Protein AF-A0A0S8F5Z4-F1 (afdb_monomer_lite)

Secondary structure (DSSP, 8-state):
--HHHHHHHHTT--TTS-HHHHHHHHHHHHHHHHS---HHHHHHHHHHHHHHHHHHHHHHHHHHHHHHHHHHHTTPPPPTT----

Sequence (85 aa):
MPEATITAIHEKHSRGIPADDAQIVDFTRDLVRKHRVSAASMSALQQRFGDEQFIELTGTIGYYSMLAMTVNACELEASPGADPL

Structure (mmCIF, N/CA/C/O backbone):
data_AF-A0A0S8F5Z4-F1
#
_entry.id   AF-A0A0S8F5Z4-F1
#
loop_
_atom_site.group_PDB
_atom_site.id
_atom_site.type_symbol
_atom_site.label_atom_id
_atom_site.label_alt_id
_atom_site.label_comp_id
_atom_site.label_asym_id
_atom_site.label_entity_id
_atom_site.label_seq_id
_atom_site.pdbx_PDB_ins_code
_atom_site.Cartn_x
_atom_site.Cartn_y
_atom_site.Cartn_z
_atom_site.occupancy
_atom_site.B_iso_or_equiv
_atom_site.auth_seq_id
_atom_site.auth_comp_id
_atom_site.auth_asym_id
_atom_site.auth_atom_id
_atom_site.pdbx_PDB_model_num
ATOM 1 N N . MET A 1 1 ? 0.625 -15.071 2.867 1.00 62.34 1 MET A N 1
ATOM 2 C CA . MET A 1 1 ? -0.603 -14.503 2.273 1.00 62.34 1 MET A CA 1
ATOM 3 C C . MET A 1 1 ? -1.206 -15.538 1.339 1.00 62.34 1 MET A C 1
ATOM 5 O O . MET A 1 1 ? -0.426 -16.184 0.647 1.00 62.34 1 MET A O 1
ATOM 9 N N . PRO A 1 2 ? -2.530 -15.751 1.346 1.00 79.44 2 PRO A N 1
ATOM 10 C CA . PRO A 1 2 ? -3.186 -16.674 0.420 1.00 79.44 2 PRO A CA 1
ATOM 11 C C . PRO A 1 2 ? -3.048 -16.212 -1.037 1.00 79.44 2 PRO A C 1
ATOM 13 O O . PRO A 1 2 ? -3.147 -15.018 -1.314 1.00 79.44 2 PRO A O 1
ATOM 16 N N . GLU A 1 3 ? -2.889 -17.149 -1.971 1.00 80.75 3 GLU A N 1
ATOM 17 C CA . GLU A 1 3 ? -2.824 -16.865 -3.416 1.00 80.75 3 GLU A CA 1
ATOM 18 C C . GLU A 1 3 ? -4.085 -16.142 -3.914 1.00 80.75 3 GLU A C 1
ATOM 20 O O . GLU A 1 3 ? -3.997 -15.166 -4.650 1.00 80.75 3 GLU A O 1
ATOM 25 N N . ALA A 1 4 ? -5.254 -16.511 -3.381 1.00 81.88 4 ALA A N 1
ATOM 26 C CA . ALA A 1 4 ? -6.522 -15.845 -3.670 1.00 81.88 4 ALA A CA 1
ATOM 27 C C . ALA A 1 4 ? -6.514 -14.335 -3.354 1.00 81.88 4 ALA A C 1
ATOM 29 O O . ALA A 1 4 ? -7.157 -13.558 -4.059 1.00 81.88 4 ALA A O 1
ATOM 30 N N . THR A 1 5 ? -5.774 -13.896 -2.328 1.00 82.19 5 THR A N 1
ATOM 31 C CA . THR A 1 5 ? -5.631 -12.466 -2.009 1.00 82.19 5 THR A CA 1
ATOM 32 C C . THR A 1 5 ? -4.794 -11.755 -3.070 1.00 82.19 5 THR A C 1
ATOM 34 O O . THR A 1 5 ? -5.144 -10.651 -3.486 1.00 82.19 5 THR A O 1
ATOM 37 N N . ILE A 1 6 ? -3.723 -12.395 -3.549 1.00 83.94 6 ILE A N 1
ATOM 38 C CA . ILE A 1 6 ? -2.871 -11.867 -4.624 1.00 83.94 6 ILE A CA 1
ATOM 39 C C . ILE A 1 6 ? -3.699 -11.716 -5.905 1.00 83.94 6 ILE A C 1
ATOM 41 O O . ILE A 1 6 ? -3.734 -10.629 -6.485 1.00 83.94 6 ILE A O 1
ATOM 45 N N . THR A 1 7 ? -4.442 -12.759 -6.286 1.00 85.00 7 THR A N 1
ATOM 46 C CA . THR A 1 7 ? -5.339 -12.738 -7.451 1.00 85.00 7 THR A CA 1
ATOM 47 C C . THR A 1 7 ? -6.400 -11.644 -7.329 1.00 85.00 7 THR A C 1
ATOM 49 O O . THR A 1 7 ? -6.599 -10.872 -8.263 1.00 85.00 7 THR A O 1
ATOM 52 N N . ALA A 1 8 ? -7.041 -11.497 -6.167 1.00 85.12 8 ALA A N 1
ATOM 53 C CA . ALA A 1 8 ? -8.060 -10.468 -5.962 1.00 85.12 8 ALA A CA 1
ATOM 54 C C . ALA A 1 8 ? -7.495 -9.039 -6.079 1.00 85.12 8 ALA A C 1
ATOM 56 O O . ALA A 1 8 ? -8.138 -8.151 -6.654 1.00 85.12 8 ALA A O 1
ATOM 57 N N . ILE A 1 9 ? -6.284 -8.802 -5.558 1.00 85.75 9 ILE A N 1
ATOM 58 C CA . ILE A 1 9 ? -5.590 -7.515 -5.702 1.00 85.75 9 ILE A CA 1
ATOM 59 C C . ILE A 1 9 ? -5.279 -7.244 -7.177 1.00 85.75 9 ILE A C 1
ATOM 61 O O . ILE A 1 9 ? -5.569 -6.136 -7.645 1.00 85.75 9 ILE A O 1
ATOM 65 N N . HIS A 1 10 ? -4.759 -8.248 -7.890 1.00 83.00 10 HIS A N 1
ATOM 66 C CA . HIS A 1 10 ? -4.460 -8.195 -9.322 1.00 83.00 10 HIS A CA 1
ATOM 67 C C . HIS A 1 10 ? -5.703 -7.843 -10.155 1.00 83.00 10 HIS A C 1
ATOM 69 O O . HIS A 1 10 ? -5.693 -6.874 -10.913 1.00 83.00 10 HIS A O 1
ATOM 75 N N . GLU A 1 11 ? -6.823 -8.527 -9.916 1.00 85.88 11 GLU A N 1
ATOM 76 C CA . GLU A 1 11 ? -8.111 -8.271 -10.578 1.00 85.88 11 GLU A CA 1
ATOM 77 C C . GLU A 1 11 ? -8.814 -6.988 -10.096 1.00 85.88 11 GLU A C 1
ATOM 79 O O . GLU A 1 11 ? -9.940 -6.682 -10.496 1.00 85.88 11 GLU A O 1
ATOM 84 N N . LYS A 1 12 ? -8.157 -6.197 -9.239 1.00 83.94 12 LYS A N 1
ATOM 85 C CA . LYS A 1 12 ? -8.647 -4.910 -8.726 1.00 83.94 12 LYS A CA 1
ATOM 86 C C . LYS A 1 12 ? -9.982 -5.021 -7.974 1.00 83.94 12 LYS A C 1
ATOM 88 O O . LYS A 1 12 ? -10.727 -4.041 -7.923 1.00 83.94 12 LYS A O 1
ATOM 93 N N . HIS A 1 13 ? -10.257 -6.156 -7.327 1.00 82.12 13 HIS A N 1
ATOM 94 C CA . HIS A 1 13 ? -11.419 -6.343 -6.451 1.00 82.12 13 HIS A CA 1
ATOM 95 C C . HIS A 1 13 ? -11.012 -6.697 -5.012 1.00 82.12 13 HIS A C 1
ATOM 97 O O . HIS A 1 13 ? -9.832 -6.804 -4.692 1.00 82.12 13 HIS A O 1
ATOM 103 N N . SER A 1 14 ? -11.988 -6.808 -4.108 1.00 78.88 14 SER A N 1
ATOM 104 C CA . SER A 1 14 ? -11.786 -7.233 -2.708 1.00 78.88 14 SER A CA 1
ATOM 105 C C . SER A 1 14 ? -12.649 -8.433 -2.301 1.00 78.88 14 SER A C 1
ATOM 107 O O . SER A 1 14 ? -12.557 -8.916 -1.177 1.00 78.88 14 SER A O 1
ATOM 109 N N . ARG A 1 15 ? -13.460 -8.974 -3.224 1.00 82.25 15 ARG A N 1
ATOM 110 C CA . ARG A 1 15 ? -14.225 -10.213 -3.000 1.00 82.25 15 ARG A CA 1
ATOM 111 C C . ARG A 1 15 ? -13.294 -11.356 -2.585 1.00 82.25 15 ARG A C 1
ATOM 113 O O . ARG A 1 15 ? -12.295 -11.592 -3.253 1.00 82.25 15 ARG A O 1
ATOM 120 N N . GLY A 1 16 ? -13.645 -12.055 -1.507 1.00 83.19 16 GLY A N 1
ATOM 121 C CA . GLY A 1 16 ? -12.879 -13.198 -0.995 1.00 83.19 16 GLY A CA 1
ATOM 122 C C . GLY A 1 16 ? -11.613 -12.835 -0.211 1.00 83.19 16 GLY A C 1
ATOM 123 O O . GLY A 1 16 ? -10.997 -13.733 0.355 1.00 83.19 16 GLY A O 1
ATOM 124 N N . ILE A 1 17 ? -11.246 -11.551 -0.130 1.00 87.31 17 ILE A N 1
ATOM 125 C CA . ILE A 1 17 ? -10.163 -11.093 0.743 1.00 87.31 17 ILE A CA 1
ATOM 126 C C . ILE A 1 17 ? -10.691 -11.068 2.191 1.00 87.31 17 ILE A C 1
ATOM 128 O O . ILE A 1 17 ? -11.779 -10.525 2.418 1.00 87.31 17 ILE A O 1
ATOM 132 N N . PRO A 1 18 ? -9.964 -11.632 3.178 1.00 89.44 18 PRO A N 1
ATOM 133 C CA . PRO A 1 18 ? -10.312 -11.487 4.591 1.00 89.44 18 PRO A CA 1
ATOM 134 C C . PRO A 1 18 ? -10.515 -10.014 4.964 1.00 89.44 18 PRO A C 1
ATOM 136 O O . PRO A 1 18 ? -9.782 -9.156 4.480 1.00 89.44 18 PRO A O 1
ATOM 139 N N . ALA A 1 19 ? -11.486 -9.708 5.830 1.00 87.25 19 ALA A N 1
ATOM 140 C CA . ALA A 1 19 ? -11.847 -8.321 6.163 1.00 87.25 19 ALA A CA 1
ATOM 141 C C . ALA A 1 19 ? -10.635 -7.477 6.604 1.00 87.25 19 ALA A C 1
ATOM 143 O O . ALA A 1 19 ? -10.464 -6.335 6.180 1.00 87.25 19 ALA A O 1
ATOM 144 N N . ASP A 1 20 ? -9.757 -8.098 7.384 1.00 87.25 20 ASP A N 1
ATOM 145 C CA . ASP A 1 20 ? -8.489 -7.551 7.843 1.00 87.25 20 ASP A CA 1
ATOM 146 C C . ASP A 1 20 ? -7.557 -7.131 6.693 1.00 87.25 20 ASP A C 1
ATOM 148 O O . ASP A 1 20 ? -7.005 -6.029 6.704 1.00 87.25 20 ASP A O 1
ATOM 152 N N . ASP A 1 21 ? -7.385 -7.976 5.683 1.00 89.19 21 ASP A N 1
ATOM 153 C CA . ASP A 1 21 ? -6.535 -7.671 4.528 1.00 89.19 21 ASP A CA 1
ATOM 154 C C . ASP A 1 21 ? -7.221 -6.650 3.606 1.00 89.19 21 ASP A C 1
ATOM 156 O O . ASP A 1 21 ? -6.577 -5.740 3.079 1.00 89.19 21 ASP A O 1
ATOM 160 N N . ALA A 1 22 ? -8.547 -6.746 3.458 1.00 89.19 22 ALA A N 1
ATOM 161 C CA . ALA A 1 22 ? -9.340 -5.832 2.642 1.00 89.19 22 ALA A CA 1
ATOM 162 C C . ALA A 1 22 ? -9.220 -4.384 3.141 1.00 89.19 22 ALA A C 1
ATOM 164 O O . ALA A 1 22 ? -9.062 -3.472 2.333 1.00 89.19 22 ALA A O 1
ATOM 165 N N . GLN A 1 23 ? -9.192 -4.177 4.462 1.00 91.06 23 GLN A N 1
ATOM 166 C CA . GLN A 1 23 ? -9.007 -2.855 5.061 1.00 91.06 23 GLN A CA 1
ATOM 167 C C . GLN A 1 23 ? -7.672 -2.200 4.651 1.00 91.06 23 GLN A C 1
ATOM 169 O O . GLN A 1 23 ? -7.641 -1.004 4.356 1.00 91.06 23 GLN A O 1
ATOM 174 N N . ILE A 1 24 ? -6.575 -2.967 4.595 1.00 93.00 24 ILE A N 1
ATOM 175 C CA . ILE A 1 24 ? -5.255 -2.470 4.158 1.00 93.00 24 ILE A CA 1
ATOM 176 C C . ILE A 1 24 ? -5.271 -2.163 2.656 1.00 93.00 24 ILE A C 1
ATOM 178 O O . ILE A 1 24 ? -4.769 -1.122 2.218 1.00 93.00 24 ILE A 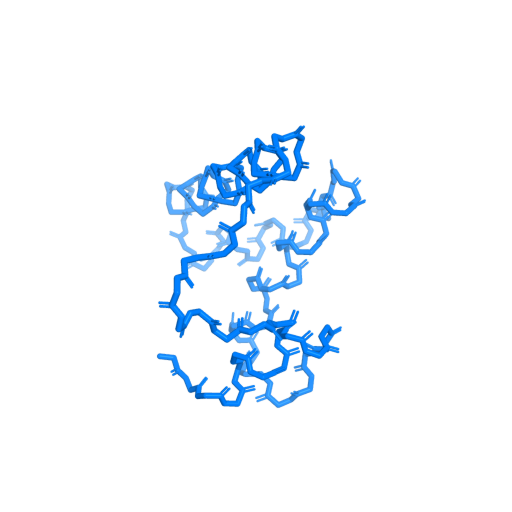O 1
ATOM 182 N N . VAL A 1 25 ? -5.857 -3.061 1.860 1.00 91.50 25 VAL A N 1
ATOM 183 C CA . VAL A 1 25 ? -5.950 -2.924 0.401 1.00 91.50 25 VAL A CA 1
ATOM 184 C C . VAL A 1 25 ? -6.765 -1.689 0.017 1.00 91.50 25 VAL A C 1
ATOM 186 O O . VAL A 1 25 ? -6.338 -0.916 -0.844 1.00 91.50 25 VAL A O 1
ATOM 189 N N . ASP A 1 26 ? -7.909 -1.470 0.660 1.00 91.44 26 ASP A N 1
ATOM 190 C CA . ASP A 1 26 ? -8.789 -0.341 0.361 1.00 91.44 26 ASP A CA 1
ATOM 191 C C . ASP A 1 26 ? -8.168 0.988 0.803 1.00 91.44 26 ASP A C 1
ATOM 193 O O . ASP A 1 26 ? -8.169 1.942 0.023 1.00 91.44 26 ASP A O 1
ATOM 197 N N . PHE A 1 27 ? -7.527 1.033 1.977 1.00 94.81 27 PHE A N 1
ATOM 198 C CA . PHE A 1 27 ? -6.739 2.196 2.397 1.00 94.81 27 PHE A CA 1
ATOM 199 C C . PHE A 1 27 ? -5.632 2.533 1.392 1.00 94.81 27 PHE A C 1
ATOM 201 O O . PHE A 1 27 ? -5.490 3.688 0.990 1.00 94.81 27 PHE A O 1
ATOM 208 N N . THR A 1 28 ? -4.882 1.523 0.940 1.00 95.06 28 THR A N 1
ATOM 209 C CA . THR A 1 28 ? -3.810 1.694 -0.051 1.00 95.06 28 THR A CA 1
ATOM 210 C C . THR A 1 28 ? -4.361 2.240 -1.367 1.00 95.06 28 THR A C 1
ATOM 212 O O . THR A 1 28 ? -3.811 3.187 -1.931 1.00 95.06 28 THR A O 1
ATOM 215 N N . ARG A 1 29 ? -5.478 1.684 -1.855 1.00 92.31 29 ARG A N 1
ATOM 216 C CA . ARG A 1 29 ? -6.141 2.138 -3.088 1.00 92.31 29 ARG A CA 1
ATOM 217 C C . ARG A 1 29 ? -6.626 3.579 -2.971 1.00 92.31 29 ARG A C 1
ATOM 219 O O . ARG A 1 29 ? -6.428 4.347 -3.912 1.00 92.31 29 ARG A O 1
ATOM 226 N N . ASP A 1 30 ? -7.238 3.944 -1.851 1.00 94.19 30 ASP A N 1
ATOM 227 C CA . ASP A 1 30 ? -7.706 5.307 -1.605 1.00 94.19 30 ASP A CA 1
ATOM 228 C C . ASP A 1 30 ? -6.537 6.292 -1.540 1.00 94.19 30 ASP A C 1
ATOM 230 O O . ASP A 1 30 ? -6.557 7.314 -2.230 1.00 94.19 30 ASP A O 1
ATOM 234 N N . LEU A 1 31 ? -5.479 5.954 -0.803 1.00 95.81 31 LEU A N 1
ATOM 235 C CA . LEU A 1 31 ? -4.300 6.803 -0.690 1.00 95.81 31 LEU A CA 1
ATOM 236 C C . LEU A 1 31 ? -3.618 7.022 -2.047 1.00 95.81 31 LEU A C 1
ATOM 238 O O . LEU A 1 31 ? -3.349 8.163 -2.414 1.00 95.81 31 LEU A O 1
ATOM 242 N N . VAL A 1 32 ? -3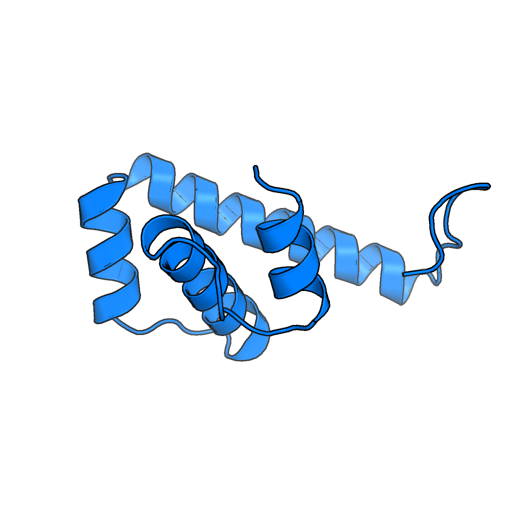.379 5.957 -2.816 1.00 94.50 32 VAL A N 1
ATOM 243 C CA . VAL A 1 32 ? -2.665 6.049 -4.101 1.00 94.50 32 VAL A CA 1
ATOM 244 C C . VAL A 1 32 ? -3.512 6.721 -5.182 1.00 94.50 32 VAL A C 1
ATOM 246 O O . VAL A 1 32 ? -2.990 7.525 -5.949 1.00 94.50 32 VAL A O 1
ATOM 249 N N . ARG A 1 33 ? -4.815 6.416 -5.269 1.00 91.56 33 ARG A N 1
ATOM 250 C CA . ARG A 1 33 ? -5.669 6.902 -6.373 1.00 91.56 33 ARG A CA 1
ATOM 251 C C . ARG A 1 33 ? -6.334 8.241 -6.095 1.00 91.56 33 ARG A C 1
ATOM 253 O O . ARG A 1 33 ? -6.586 8.994 -7.030 1.00 91.56 33 ARG A O 1
ATOM 260 N N . LYS A 1 34 ? -6.697 8.507 -4.839 1.00 94.50 34 LYS A N 1
ATOM 261 C CA . LYS A 1 34 ? -7.429 9.720 -4.444 1.00 94.50 34 LYS A CA 1
ATOM 262 C C . LYS A 1 34 ? -6.539 10.719 -3.711 1.00 94.50 34 LYS A C 1
ATOM 264 O O . LYS A 1 34 ? -7.003 11.818 -3.419 1.00 94.50 34 LYS A O 1
ATOM 269 N N . HIS A 1 35 ? -5.302 10.341 -3.373 1.00 92.50 35 HIS A N 1
ATOM 270 C CA . HIS A 1 35 ? -4.374 11.144 -2.565 1.00 92.50 35 HIS A CA 1
ATOM 271 C C . HIS A 1 35 ? -4.951 11.560 -1.202 1.00 92.50 35 HIS A C 1
ATOM 273 O O . HIS A 1 35 ? -4.498 12.521 -0.581 1.00 92.50 35 HIS A O 1
ATOM 279 N N . ARG A 1 36 ? -5.991 10.857 -0.740 1.00 91.88 36 ARG A N 1
ATOM 280 C CA . ARG A 1 36 ? -6.698 11.134 0.505 1.00 91.88 36 ARG A CA 1
ATOM 281 C C . ARG A 1 36 ? -7.408 9.875 0.978 1.00 91.88 36 ARG A C 1
ATOM 283 O O . ARG A 1 36 ? -7.987 9.143 0.183 1.00 91.88 36 ARG A O 1
ATOM 290 N N . VAL A 1 37 ? -7.421 9.695 2.289 1.00 93.75 37 VAL A N 1
ATOM 291 C CA . VAL A 1 37 ? -8.140 8.630 2.990 1.00 93.75 37 VAL A CA 1
ATOM 292 C C . VAL A 1 37 ? -9.179 9.244 3.922 1.00 93.75 37 VAL A C 1
ATOM 294 O O . VAL A 1 37 ? -9.035 10.387 4.365 1.00 93.75 37 VAL A O 1
ATOM 297 N N . SER A 1 38 ? -10.259 8.515 4.198 1.00 93.94 38 SER A N 1
ATOM 298 C CA . SER A 1 38 ? -11.269 8.976 5.151 1.00 93.94 38 SER A CA 1
ATOM 299 C C . SER A 1 38 ? -10.738 8.899 6.585 1.00 93.94 38 SER A C 1
ATOM 301 O O . SER A 1 38 ? -9.957 8.007 6.923 1.00 93.94 38 SER A O 1
ATOM 303 N N . ALA A 1 39 ? -11.212 9.794 7.456 1.00 94.62 39 ALA A N 1
ATOM 304 C CA . ALA A 1 39 ? -10.871 9.754 8.880 1.00 94.62 39 ALA A CA 1
ATOM 305 C C . ALA A 1 39 ? -11.267 8.415 9.530 1.00 94.62 39 ALA A C 1
ATOM 307 O O . ALA A 1 39 ? -10.547 7.908 10.382 1.00 94.62 39 ALA A O 1
ATOM 308 N N . ALA A 1 40 ? -12.372 7.809 9.078 1.00 94.44 40 ALA A N 1
ATOM 309 C CA . ALA A 1 40 ? -12.805 6.491 9.532 1.00 94.44 40 ALA A CA 1
ATOM 310 C C . ALA A 1 40 ? -11.796 5.391 9.161 1.00 94.44 40 ALA A C 1
ATOM 312 O O . ALA A 1 40 ? -11.434 4.587 10.015 1.00 94.44 40 ALA A O 1
ATOM 313 N N . SER A 1 41 ? -11.294 5.380 7.920 1.00 93.06 41 SER A N 1
ATOM 314 C CA . SER A 1 41 ? -10.298 4.393 7.478 1.00 93.06 41 SER A CA 1
ATOM 315 C C . SER A 1 41 ? -8.963 4.560 8.202 1.00 93.06 41 SER A C 1
ATOM 317 O O . SER A 1 41 ? -8.345 3.563 8.570 1.00 93.06 41 SER A O 1
ATOM 319 N N . MET A 1 42 ? -8.531 5.806 8.415 1.00 93.50 42 MET A N 1
ATOM 320 C CA . MET A 1 42 ? -7.319 6.121 9.171 1.00 93.50 42 MET A CA 1
ATOM 321 C C . MET A 1 42 ? -7.450 5.662 10.627 1.00 93.50 42 MET A C 1
ATOM 323 O O . MET A 1 42 ? -6.621 4.891 11.102 1.00 93.50 42 MET A O 1
ATOM 327 N N . SER A 1 43 ? -8.531 6.057 11.307 1.00 95.44 43 SER A N 1
ATOM 328 C CA . SER A 1 43 ? -8.770 5.695 12.706 1.00 95.44 43 SER A CA 1
ATOM 329 C C . SER A 1 43 ? -8.863 4.181 12.900 1.00 95.44 43 SER A C 1
ATOM 331 O O . SER A 1 43 ? -8.267 3.652 13.834 1.00 95.44 43 SER A O 1
ATOM 333 N N . ALA A 1 44 ? -9.534 3.466 11.992 1.00 94.00 44 ALA A N 1
ATOM 334 C CA . ALA A 1 44 ? -9.640 2.013 12.063 1.00 94.00 44 ALA A CA 1
ATOM 335 C C . ALA A 1 44 ? -8.275 1.310 11.926 1.00 94.00 44 ALA A C 1
ATOM 337 O O . ALA A 1 44 ? -8.048 0.286 12.567 1.00 94.00 44 ALA A O 1
ATOM 338 N N . LEU A 1 45 ? -7.357 1.838 11.106 1.00 95.50 45 LEU A N 1
ATOM 339 C CA . LEU A 1 45 ? -6.006 1.277 10.975 1.00 95.50 45 LEU A CA 1
ATOM 340 C C . LEU A 1 45 ? -5.111 1.641 12.161 1.00 95.50 45 LEU A C 1
ATOM 342 O O . LEU A 1 45 ? -4.399 0.773 12.657 1.00 95.50 45 LEU A O 1
ATOM 346 N N . GLN A 1 46 ? -5.188 2.876 12.658 1.00 96.00 46 GLN A N 1
ATOM 347 C CA . GLN A 1 46 ? -4.465 3.288 13.865 1.00 96.00 46 GLN A CA 1
ATOM 348 C C . GLN A 1 46 ? -4.906 2.489 15.095 1.00 96.00 46 GLN A C 1
ATOM 350 O O . GLN A 1 46 ? -4.066 2.068 15.879 1.00 96.00 46 GLN A O 1
ATOM 355 N N . GLN A 1 47 ? -6.205 2.217 15.256 1.00 96.06 47 GLN A N 1
ATOM 356 C CA . GLN A 1 47 ? -6.700 1.374 16.352 1.00 96.06 47 GLN A CA 1
ATOM 357 C C . GLN A 1 47 ? -6.176 -0.062 16.269 1.00 96.06 47 GLN A C 1
ATOM 359 O O . GLN A 1 47 ? -5.967 -0.698 17.299 1.00 96.06 47 GLN A O 1
ATOM 364 N N . ARG A 1 48 ? -5.974 -0.576 15.052 1.00 95.06 48 ARG A N 1
ATOM 365 C CA . ARG A 1 48 ? -5.522 -1.949 14.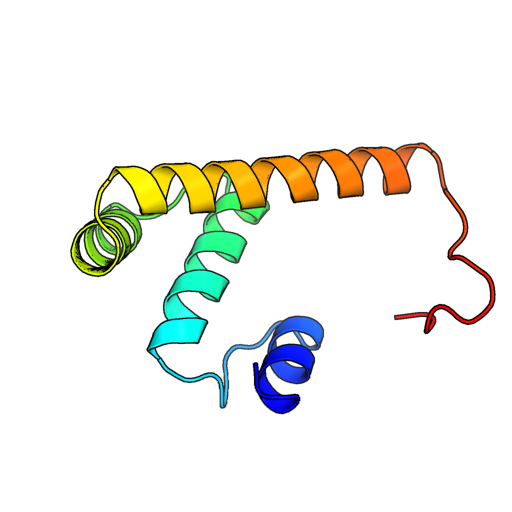826 1.00 95.06 48 ARG A CA 1
ATOM 366 C C . ARG A 1 48 ? -4.010 -2.118 14.978 1.00 95.06 48 ARG A C 1
ATOM 368 O O . ARG A 1 48 ? -3.579 -3.130 15.518 1.00 95.06 48 ARG A O 1
ATOM 375 N N . PHE A 1 49 ? -3.228 -1.164 14.480 1.00 94.62 49 PHE A N 1
ATOM 376 C CA . PHE A 1 49 ? -1.768 -1.281 14.370 1.00 94.62 49 PHE A CA 1
ATOM 377 C C . PHE A 1 49 ? -0.996 -0.358 15.322 1.00 94.62 49 PHE A C 1
ATOM 379 O O . PHE A 1 49 ? 0.188 -0.563 15.571 1.00 94.62 49 PHE A O 1
ATOM 386 N N . GLY A 1 50 ? -1.652 0.654 15.885 1.00 97.12 50 GLY A N 1
ATOM 387 C CA . GLY A 1 50 ? -0.975 1.760 16.552 1.00 97.12 50 GLY A CA 1
ATOM 388 C C . GLY A 1 50 ? -0.355 2.746 15.558 1.00 97.12 50 GLY A C 1
ATOM 389 O O . GLY A 1 50 ? -0.301 2.511 14.348 1.00 97.12 50 GLY A O 1
ATOM 390 N N . ASP A 1 51 ? 0.106 3.880 16.081 1.00 96.56 51 ASP A N 1
ATOM 391 C CA . ASP A 1 51 ? 0.581 4.993 15.253 1.00 96.56 51 ASP A CA 1
ATOM 392 C C . ASP A 1 51 ? 1.880 4.672 14.504 1.00 96.56 51 ASP A C 1
ATOM 394 O O . ASP A 1 51 ? 2.020 5.035 13.339 1.00 96.56 51 ASP A O 1
ATOM 398 N N . GLU A 1 52 ? 2.814 3.959 15.137 1.00 97.25 52 GLU A N 1
ATOM 399 C CA . GLU A 1 52 ? 4.114 3.626 14.541 1.00 97.25 52 GLU A CA 1
ATOM 400 C C . GLU A 1 52 ? 3.956 2.733 13.303 1.00 97.25 52 GLU A C 1
ATOM 402 O O . GLU A 1 52 ? 4.367 3.110 12.206 1.00 97.25 52 GLU A O 1
ATOM 407 N N . GLN A 1 53 ? 3.255 1.606 13.434 1.00 96.56 53 GLN A N 1
ATOM 408 C CA . GLN A 1 53 ? 3.005 0.695 12.312 1.00 96.56 53 GLN A CA 1
ATOM 409 C C . GLN A 1 53 ? 2.103 1.320 11.240 1.00 96.56 53 GLN A C 1
ATOM 411 O O . GLN A 1 53 ? 2.251 1.026 10.054 1.00 96.56 53 GLN A O 1
ATOM 416 N N . PHE A 1 54 ? 1.185 2.216 11.617 1.00 96.25 54 PHE A N 1
ATOM 417 C CA . PHE A 1 54 ? 0.409 2.987 10.645 1.00 96.25 54 PHE A CA 1
ATOM 418 C C . PHE A 1 54 ? 1.305 3.903 9.789 1.00 96.25 54 PHE A C 1
ATOM 420 O O . PHE A 1 54 ? 1.127 3.988 8.565 1.00 96.25 54 PHE A O 1
ATOM 427 N N . ILE A 1 55 ? 2.287 4.564 10.410 1.00 96.56 55 ILE A N 1
ATOM 428 C CA . ILE A 1 55 ? 3.284 5.382 9.708 1.00 96.56 55 ILE A CA 1
ATOM 429 C C . ILE A 1 55 ? 4.153 4.501 8.804 1.00 96.56 55 ILE A C 1
ATOM 431 O O . ILE A 1 55 ? 4.338 4.845 7.635 1.00 96.56 55 ILE A O 1
ATOM 435 N N . GLU A 1 56 ? 4.626 3.352 9.290 1.00 97.62 56 GLU A N 1
ATOM 436 C CA . GLU A 1 56 ? 5.415 2.401 8.493 1.00 97.62 56 GLU A CA 1
ATOM 437 C C . GLU A 1 56 ? 4.646 1.879 7.273 1.00 97.62 56 GLU A C 1
ATOM 439 O O . GLU A 1 56 ? 5.187 1.851 6.162 1.00 97.62 56 GLU A O 1
ATOM 444 N N . LEU A 1 57 ? 3.368 1.524 7.441 1.00 96.12 57 LEU A N 1
ATOM 445 C CA . LEU A 1 57 ? 2.494 1.112 6.342 1.00 96.12 57 LEU A CA 1
ATOM 446 C C . LEU A 1 57 ? 2.380 2.225 5.293 1.00 96.12 57 LEU A C 1
ATOM 448 O O . LEU A 1 57 ? 2.572 1.988 4.100 1.00 96.12 57 LEU A O 1
ATOM 452 N N . THR A 1 58 ? 2.109 3.452 5.738 1.00 96.06 58 THR A N 1
ATOM 453 C CA . THR A 1 58 ? 1.974 4.618 4.854 1.00 96.06 58 THR A CA 1
ATOM 454 C C . THR A 1 58 ? 3.279 4.909 4.104 1.00 96.06 58 THR A C 1
ATOM 456 O O . THR A 1 58 ? 3.261 5.140 2.892 1.00 96.06 58 THR A O 1
ATOM 459 N N . GLY A 1 59 ? 4.420 4.842 4.795 1.00 97.19 59 GLY A N 1
ATOM 460 C CA . GLY A 1 59 ? 5.747 5.003 4.201 1.00 97.19 59 GLY A CA 1
ATOM 461 C C . GLY A 1 59 ? 6.057 3.919 3.168 1.00 97.19 59 GLY A C 1
ATOM 462 O O . GLY A 1 59 ? 6.538 4.225 2.077 1.00 97.19 59 GLY A O 1
ATOM 463 N N . THR A 1 60 ? 5.701 2.669 3.465 1.00 97.62 60 THR A N 1
ATOM 464 C CA . THR A 1 60 ? 5.870 1.528 2.554 1.00 97.62 60 THR A CA 1
ATOM 465 C C . THR A 1 60 ? 5.064 1.715 1.267 1.00 97.62 60 THR A C 1
ATOM 467 O O . THR A 1 60 ? 5.595 1.525 0.171 1.00 97.62 60 THR A O 1
ATOM 470 N N . ILE A 1 61 ? 3.806 2.158 1.372 1.00 97.00 61 ILE A N 1
ATOM 471 C CA . ILE A 1 61 ? 2.965 2.484 0.207 1.00 97.00 61 ILE A CA 1
ATOM 472 C C . ILE A 1 61 ? 3.624 3.579 -0.644 1.00 97.00 61 ILE A C 1
ATOM 474 O O . ILE A 1 61 ? 3.695 3.457 -1.871 1.00 97.00 61 ILE A O 1
ATOM 478 N N . GLY A 1 62 ? 4.135 4.635 -0.005 1.00 96.50 62 GLY A N 1
ATOM 479 C CA . GLY A 1 62 ? 4.832 5.727 -0.685 1.00 96.50 62 GLY A CA 1
ATOM 480 C C . GLY A 1 62 ? 6.096 5.263 -1.412 1.00 96.50 62 GLY A C 1
ATOM 481 O O . GLY A 1 62 ? 6.294 5.604 -2.578 1.00 96.50 62 GLY A O 1
ATOM 482 N N . TYR A 1 63 ? 6.910 4.431 -0.762 1.00 97.69 63 TYR A N 1
ATOM 483 C CA . TYR A 1 63 ? 8.135 3.875 -1.335 1.00 97.69 63 TYR A CA 1
ATOM 484 C C . TYR A 1 63 ? 7.865 3.075 -2.617 1.00 97.69 63 TYR A C 1
ATOM 486 O O . TYR A 1 63 ? 8.472 3.351 -3.654 1.00 97.69 63 TYR A O 1
ATOM 494 N N . TYR A 1 64 ? 6.906 2.145 -2.591 1.00 96.19 64 TYR A N 1
ATOM 495 C CA . TYR A 1 64 ? 6.558 1.370 -3.787 1.00 96.19 64 TYR A CA 1
ATOM 496 C C . TYR A 1 64 ? 5.880 2.217 -4.867 1.00 96.19 64 TYR A C 1
ATOM 498 O O . TYR A 1 64 ? 6.095 1.971 -6.052 1.00 96.19 64 TYR A O 1
ATOM 506 N N . SER A 1 65 ? 5.119 3.248 -4.486 1.00 95.38 65 SER A N 1
ATOM 507 C CA . SER A 1 65 ? 4.552 4.199 -5.451 1.00 95.38 65 SER A CA 1
ATOM 508 C C . SER A 1 65 ? 5.653 4.980 -6.175 1.00 95.38 65 SER A C 1
ATOM 510 O O . SER A 1 65 ? 5.605 5.122 -7.394 1.00 95.38 65 SER A O 1
ATOM 512 N N . MET A 1 66 ? 6.675 5.439 -5.446 1.00 96.31 66 MET A N 1
ATOM 513 C CA . MET A 1 66 ? 7.850 6.095 -6.023 1.00 96.31 66 MET A CA 1
ATOM 514 C C . MET A 1 66 ? 8.604 5.161 -6.973 1.00 96.31 66 MET A C 1
ATOM 516 O O . MET A 1 66 ? 8.877 5.551 -8.106 1.00 96.31 66 MET A O 1
ATOM 520 N N . LEU A 1 67 ? 8.888 3.926 -6.547 1.00 95.44 67 LEU A N 1
ATOM 521 C CA . LEU A 1 67 ? 9.549 2.932 -7.396 1.00 95.44 67 LEU A CA 1
ATOM 522 C C . LEU A 1 67 ? 8.762 2.659 -8.680 1.00 95.44 67 LEU A C 1
ATOM 524 O O . LEU A 1 67 ? 9.345 2.679 -9.761 1.00 95.44 67 LEU A O 1
ATOM 528 N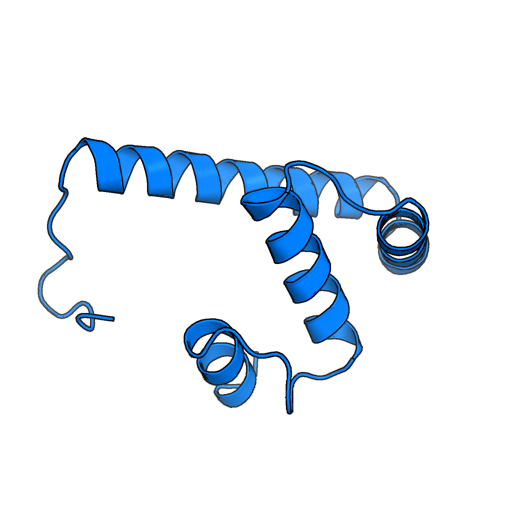 N . ALA A 1 68 ? 7.446 2.454 -8.579 1.00 91.94 68 ALA A N 1
ATOM 529 C CA . ALA A 1 68 ? 6.590 2.227 -9.739 1.00 91.94 68 ALA A CA 1
ATOM 530 C C . ALA A 1 68 ? 6.621 3.418 -10.709 1.00 91.94 68 ALA A C 1
ATOM 532 O O . ALA A 1 68 ? 6.720 3.221 -11.917 1.00 91.94 68 ALA A O 1
ATOM 533 N N . MET A 1 69 ? 6.599 4.655 -10.198 1.00 93.94 69 MET A N 1
ATOM 534 C CA . MET A 1 69 ? 6.753 5.847 -11.039 1.00 93.94 69 MET A CA 1
ATOM 535 C C . MET A 1 69 ? 8.101 5.868 -11.766 1.00 93.94 69 MET A C 1
ATOM 537 O O . MET A 1 69 ? 8.129 6.169 -12.956 1.00 93.94 69 MET A O 1
ATOM 541 N N . THR A 1 70 ? 9.201 5.527 -1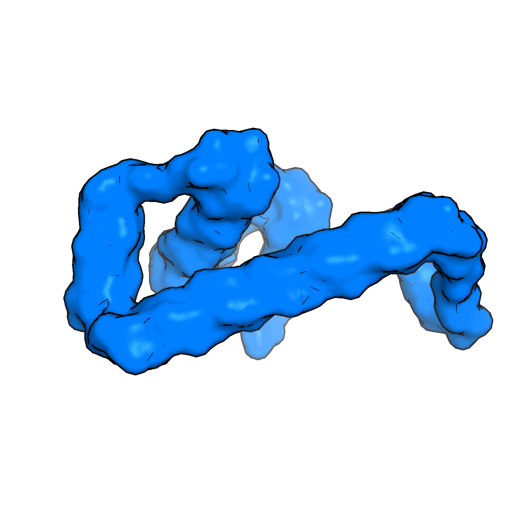1.089 1.00 95.00 70 THR A N 1
ATOM 542 C CA . THR A 1 70 ? 10.532 5.460 -11.712 1.00 95.00 70 THR A CA 1
ATOM 543 C C . THR A 1 70 ? 10.598 4.387 -12.798 1.00 95.00 70 THR A C 1
ATOM 545 O O . THR A 1 70 ? 11.039 4.684 -13.904 1.00 95.00 70 THR A O 1
ATOM 548 N N . VAL A 1 71 ? 10.124 3.170 -12.514 1.00 92.88 71 VAL A N 1
ATOM 549 C CA . VAL A 1 71 ? 10.083 2.061 -13.486 1.00 92.88 71 VAL A CA 1
ATOM 550 C C . VAL A 1 71 ? 9.275 2.456 -14.721 1.00 92.88 71 VAL A C 1
ATOM 552 O O . VAL A 1 71 ? 9.756 2.291 -15.839 1.00 92.88 71 VAL A O 1
ATOM 555 N N . ASN A 1 72 ? 8.090 3.041 -14.517 1.00 90.44 72 ASN A N 1
ATOM 556 C CA . ASN A 1 72 ? 7.215 3.474 -15.604 1.00 90.44 72 ASN A CA 1
ATOM 557 C C . ASN A 1 72 ? 7.835 4.609 -16.432 1.00 90.44 72 ASN A C 1
ATOM 559 O O . ASN A 1 72 ? 7.746 4.587 -17.653 1.00 90.44 72 ASN A O 1
ATOM 563 N N . ALA A 1 73 ? 8.458 5.602 -15.788 1.00 94.25 73 ALA A N 1
ATOM 564 C CA . ALA A 1 73 ? 9.059 6.746 -16.477 1.00 94.25 73 ALA A CA 1
ATOM 565 C C . ALA A 1 73 ? 10.317 6.373 -17.274 1.00 94.25 73 ALA A C 1
ATOM 567 O O . ALA A 1 73 ? 10.619 7.014 -18.277 1.00 94.25 73 ALA A O 1
ATOM 568 N N . CYS A 1 74 ? 11.057 5.363 -16.816 1.00 95.12 74 CYS A N 1
ATOM 569 C CA . CYS A 1 74 ? 12.260 4.871 -17.480 1.00 95.12 74 CYS A CA 1
ATOM 570 C C . CYS A 1 74 ? 11.988 3.726 -18.468 1.00 95.12 74 CYS A C 1
ATOM 572 O O . CYS A 1 74 ? 12.951 3.220 -19.036 1.00 95.12 74 CYS A O 1
ATOM 574 N N . GLU A 1 75 ? 10.726 3.312 -18.645 1.00 89.12 75 GLU A N 1
ATOM 575 C CA . GLU A 1 75 ? 10.316 2.198 -19.518 1.00 89.12 75 GLU A CA 1
ATOM 576 C C . GLU A 1 75 ? 11.160 0.928 -19.294 1.00 89.12 75 GLU A C 1
ATOM 578 O O . GLU A 1 75 ? 11.587 0.263 -20.236 1.00 89.12 75 GLU A O 1
ATOM 583 N N . LEU A 1 76 ? 11.452 0.604 -18.027 1.00 87.94 76 LEU A N 1
ATOM 584 C CA . LEU A 1 76 ? 12.308 -0.541 -17.715 1.00 87.94 76 LEU A CA 1
ATOM 585 C C . LEU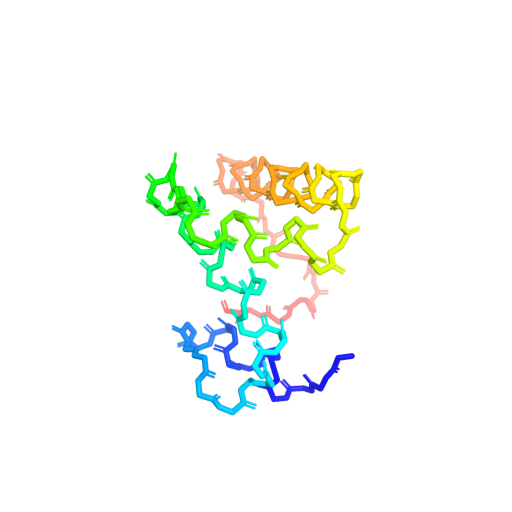 A 1 76 ? 11.604 -1.850 -18.082 1.00 87.94 76 LEU A C 1
ATOM 587 O O . LEU A 1 76 ? 10.494 -2.118 -17.619 1.00 87.94 76 LEU A O 1
ATOM 591 N N . GLU A 1 77 ? 12.280 -2.685 -18.871 1.00 82.56 77 GLU A N 1
ATOM 592 C CA . GLU A 1 77 ? 11.777 -4.013 -19.205 1.00 82.56 77 GLU A CA 1
ATOM 593 C C . GLU A 1 77 ? 11.756 -4.926 -17.975 1.00 82.56 77 GLU A C 1
ATOM 595 O O . GLU A 1 77 ? 12.623 -4.870 -17.093 1.00 82.56 77 GLU A O 1
ATOM 600 N N . ALA A 1 78 ? 10.754 -5.801 -17.930 1.00 79.50 78 ALA A N 1
ATOM 601 C CA . ALA A 1 78 ? 10.682 -6.832 -16.913 1.00 79.50 78 ALA A CA 1
ATOM 602 C C . ALA A 1 78 ? 11.875 -7.794 -17.046 1.00 79.50 78 ALA A C 1
ATOM 604 O O . ALA A 1 78 ? 12.361 -8.074 -18.143 1.00 79.50 78 ALA A O 1
ATOM 605 N N . SER A 1 79 ? 12.358 -8.320 -15.918 1.00 77.56 79 SER A N 1
ATOM 606 C CA . SER A 1 79 ? 13.443 -9.305 -15.947 1.00 77.56 79 SER A CA 1
ATOM 607 C C . SER A 1 79 ? 13.026 -10.569 -16.716 1.00 77.56 79 SER A C 1
ATOM 609 O O . SER A 1 79 ? 11.854 -10.945 -16.669 1.00 77.56 79 SER A O 1
ATOM 611 N N . PRO A 1 80 ? 13.961 -11.274 -17.381 1.00 73.19 80 PRO A N 1
ATOM 612 C CA . PRO A 1 80 ? 13.647 -12.515 -18.083 1.00 73.19 80 PRO A CA 1
ATOM 613 C C . PRO A 1 80 ? 12.977 -13.531 -17.147 1.00 73.19 80 PRO A C 1
ATOM 615 O O . PRO A 1 80 ? 13.545 -13.895 -16.118 1.00 73.19 80 PRO A O 1
ATOM 618 N N . GLY A 1 81 ? 11.770 -13.983 -17.500 1.00 74.56 81 GLY A N 1
ATOM 619 C CA . GLY A 1 81 ? 10.976 -14.913 -16.687 1.00 74.56 81 GLY A CA 1
ATOM 620 C C . GLY A 1 81 ? 10.089 -14.255 -15.626 1.00 74.56 81 GLY A C 1
ATOM 621 O O . GLY A 1 81 ? 9.397 -14.970 -14.904 1.00 74.56 81 GLY A O 1
ATOM 622 N N . ALA A 1 82 ? 10.071 -12.923 -15.539 1.00 74.25 82 ALA A N 1
ATOM 623 C CA . ALA A 1 82 ? 8.975 -12.227 -14.885 1.00 74.25 82 ALA A CA 1
ATOM 624 C C . ALA A 1 82 ? 7.687 -12.517 -15.663 1.00 74.25 82 ALA A C 1
ATOM 626 O O . ALA A 1 82 ? 7.667 -12.414 -16.891 1.00 74.25 82 ALA A O 1
ATOM 627 N N . ASP A 1 83 ? 6.636 -12.908 -14.947 1.00 69.62 83 ASP A N 1
ATOM 628 C CA . ASP A 1 83 ? 5.312 -13.055 -15.537 1.00 69.62 83 ASP A CA 1
ATOM 629 C C . ASP A 1 83 ? 4.915 -11.696 -16.140 1.00 69.62 83 ASP A C 1
ATOM 631 O O . ASP A 1 83 ? 4.990 -10.689 -15.420 1.00 69.62 83 ASP A O 1
ATOM 635 N N . PRO A 1 84 ? 4.587 -11.609 -17.443 1.00 56.84 84 PRO A N 1
ATOM 636 C CA . PRO A 1 84 ? 4.016 -10.400 -18.014 1.00 56.84 84 PRO A CA 1
ATOM 637 C C . PRO A 1 84 ? 2.607 -10.236 -17.433 1.00 56.84 84 PRO A C 1
ATOM 639 O O . PRO A 1 84 ? 1.630 -10.695 -18.016 1.00 56.84 84 PRO A O 1
ATOM 642 N N . LEU A 1 85 ? 2.543 -9.650 -16.236 1.00 55.03 85 LEU A N 1
ATOM 643 C CA . LEU A 1 85 ? 1.316 -9.293 -15.525 1.00 55.03 85 LEU A CA 1
ATOM 644 C C . LEU A 1 85 ? 0.405 -8.418 -16.397 1.00 55.03 85 LEU A C 1
ATOM 646 O O . LEU A 1 85 ? 0.906 -7.402 -16.938 1.00 55.03 85 LEU A O 1
#

Foldseek 3Di:
DDPVCVVCVVVVHCPPPPPVVSLLSVQLCCCLPVVDDDPVSLVVVCVVPNDVVSVVSVVVSVVVSVVVVVCVVVVDDDDVPPDPD

Radius of gyration: 14.65 Å; chains: 1; bounding box: 28×28×36 Å

pLDDT: mean 89.21, std 8.91, range [55.03, 97.69]